Protein AF-A0A0Q6E7S8-F1 (afdb_monomer)

Solvent-accessible surface area (backbone atoms only — not comparable to full-atom values): 3644 Å² total; per-residue (Å²): 119,66,38,60,56,52,50,52,55,50,29,73,75,60,53,48,43,31,39,50,58,55,19,70,54,34,78,85,49,97,47,28,58,60,52,51,51,51,34,39,76,68,53,59,28,40,66,68,59,90,90,47,80,85,48,60,74,30,48,34,27,67,48,127

Nearest PDB structures (foldseek):
  7l1i-assembly1_A-2  TM=6.986E-01  e=1.511E-02  Acinetobacter baumannii
  2nyx-assembly2_D  TM=6.796E-01  e=1.412E-02  Mycobacterium tuberculosis H37Rv
  3e6m-assembly2_D  TM=6.781E-01  e=1.849E-02  Ruegeria pomeroyi
  7el3-assembly1_B  TM=7.365E-01  e=9.330E-02  Acinetobacter baumannii
  4rbr-assembly1_B  TM=6.958E-01  e=8.153E-02  Staphylococcus aureus subsp. aureus CN1

Mean predicted aligned error: 2.42 Å

Sequence (64 aa):
MGDRVRLLAWLEEAGSVTLIEAASAMRESGEPVGAVLAMVLKRHVAIEWHEMPIGPETQVRLRR

Foldseek 3Di:
DVLLVQLLVVQVVVQKDFLLVSLVSPPPDPRSSVVLVVCCVVQQWHWDDPPDHRDRRIIIHGRD

Secondary structure (DSSP, 8-state):
-HHHHHHHHHHHHHSEEEHHHHHHT-SS-SSHHHHHHHHHHTTSEEE--SSS---TT-EEEE--

pLDDT: mean 95.14, std 4.55, range [67.88, 98.06]

Radius of gyration: 10.56 Å; Cα contacts (8 Å, |Δi|>4): 82; chains: 1; bounding box: 24×26×25 Å

Structure (mmCIF, N/CA/C/O backbone):
data_AF-A0A0Q6E7S8-F1
#
_entry.id   AF-A0A0Q6E7S8-F1
#
loop_
_atom_site.group_PDB
_atom_site.id
_atom_site.type_symbol
_atom_site.label_atom_id
_atom_site.label_alt_id
_atom_site.label_comp_id
_atom_site.label_asym_id
_atom_site.label_entity_id
_atom_site.label_seq_id
_atom_site.pdbx_PDB_ins_code
_atom_site.Cartn_x
_atom_site.Cartn_y
_atom_site.Cartn_z
_atom_site.occupancy
_atom_site.B_iso_or_equiv
_atom_site.auth_seq_id
_atom_site.auth_comp_id
_atom_site.auth_asym_id
_atom_site.auth_atom_id
_atom_site.pdbx_PDB_model_num
ATOM 1 N N . MET A 1 1 ? 4.898 -13.428 2.575 1.00 67.88 1 MET A N 1
ATOM 2 C CA . MET A 1 1 ? 3.744 -13.322 3.522 1.00 67.88 1 MET A CA 1
ATOM 3 C C . MET A 1 1 ? 3.981 -12.217 4.549 1.00 67.88 1 MET A C 1
ATOM 5 O O . MET A 1 1 ? 3.011 -11.608 4.993 1.00 67.88 1 MET A O 1
ATOM 9 N N . GLY A 1 2 ? 5.241 -11.932 4.908 1.00 91.88 2 GLY A N 1
ATOM 10 C CA . GLY A 1 2 ? 5.566 -10.920 5.910 1.00 91.88 2 GLY A CA 1
ATOM 11 C C . GLY A 1 2 ? 5.238 -9.495 5.466 1.00 91.88 2 GLY A C 1
ATOM 12 O O . GLY A 1 2 ? 4.764 -8.716 6.285 1.00 91.88 2 GLY A O 1
ATOM 13 N N . ASP A 1 3 ? 5.416 -9.170 4.181 1.00 94.50 3 ASP A N 1
ATOM 14 C CA . ASP A 1 3 ? 5.149 -7.825 3.637 1.00 94.50 3 ASP A CA 1
ATOM 15 C C . ASP A 1 3 ? 3.722 -7.342 3.909 1.00 94.50 3 ASP A C 1
ATOM 17 O O . ASP A 1 3 ? 3.518 -6.252 4.439 1.00 94.50 3 ASP A O 1
ATOM 21 N N . ARG A 1 4 ? 2.731 -8.196 3.630 1.00 94.81 4 ARG A N 1
ATOM 22 C CA . ARG A 1 4 ? 1.320 -7.871 3.862 1.00 94.81 4 ARG A CA 1
ATOM 23 C C . ARG A 1 4 ? 1.045 -7.592 5.336 1.00 94.81 4 ARG A C 1
ATOM 25 O O . ARG A 1 4 ? 0.416 -6.592 5.653 1.00 94.81 4 ARG A O 1
ATOM 32 N N . VAL A 1 5 ? 1.485 -8.485 6.225 1.00 94.88 5 VAL A N 1
ATOM 33 C CA . VAL A 1 5 ? 1.237 -8.355 7.671 1.00 94.88 5 VAL A CA 1
ATOM 34 C C . VAL A 1 5 ? 1.861 -7.067 8.204 1.00 94.88 5 VAL A C 1
ATOM 36 O O . VAL A 1 5 ? 1.208 -6.346 8.949 1.00 94.88 5 VAL A O 1
ATOM 39 N N . ARG A 1 6 ? 3.084 -6.742 7.768 1.00 94.06 6 ARG A N 1
ATOM 40 C CA . ARG A 1 6 ? 3.773 -5.507 8.155 1.00 94.06 6 ARG A CA 1
ATOM 41 C C . ARG A 1 6 ? 3.031 -4.257 7.710 1.00 94.06 6 ARG A C 1
ATOM 43 O O . ARG A 1 6 ? 2.818 -3.373 8.529 1.00 94.06 6 ARG A O 1
ATOM 50 N N . LEU A 1 7 ? 2.635 -4.191 6.439 1.00 96.25 7 LEU A N 1
ATOM 51 C CA . LEU A 1 7 ? 1.937 -3.018 5.920 1.00 96.25 7 LEU A CA 1
ATOM 52 C C . LEU A 1 7 ? 0.577 -2.824 6.599 1.00 96.25 7 LEU A C 1
ATOM 54 O O . LEU A 1 7 ? 0.236 -1.703 6.952 1.00 96.25 7 LEU A O 1
ATOM 58 N N . LEU A 1 8 ? -0.183 -3.902 6.818 1.00 96.69 8 LEU A N 1
ATOM 59 C CA . LEU A 1 8 ? -1.476 -3.805 7.500 1.00 96.69 8 LEU A CA 1
ATOM 60 C C . LEU A 1 8 ? -1.323 -3.354 8.957 1.0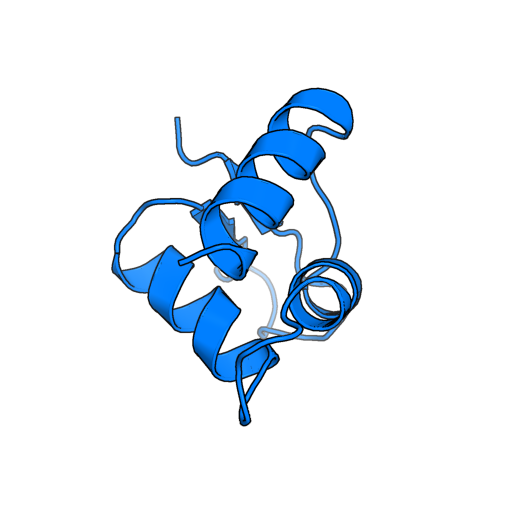0 96.69 8 LEU A C 1
ATOM 62 O O . LEU A 1 8 ? -2.056 -2.470 9.378 1.00 96.69 8 LEU A O 1
ATOM 66 N N . ALA A 1 9 ? -0.351 -3.899 9.696 1.00 95.88 9 ALA A N 1
ATOM 67 C CA . ALA A 1 9 ? -0.080 -3.469 11.068 1.00 95.88 9 ALA A CA 1
ATOM 68 C C . ALA A 1 9 ? 0.329 -1.989 11.135 1.00 95.88 9 ALA A C 1
ATOM 70 O O . ALA A 1 9 ? -0.168 -1.249 11.975 1.00 95.88 9 ALA A O 1
ATOM 71 N N . TRP A 1 10 ? 1.176 -1.536 10.207 1.00 96.81 10 TRP A N 1
ATOM 72 C CA . TRP A 1 10 ? 1.563 -0.129 10.144 1.00 96.81 10 TRP A CA 1
ATOM 73 C C . TRP A 1 10 ? 0.371 0.786 9.819 1.00 96.81 10 TRP A C 1
ATOM 75 O O . TRP A 1 10 ? 0.216 1.840 10.430 1.00 96.81 10 TRP A O 1
ATOM 85 N N . LEU A 1 11 ? -0.511 0.377 8.903 1.00 97.44 11 LEU A N 1
ATOM 86 C CA .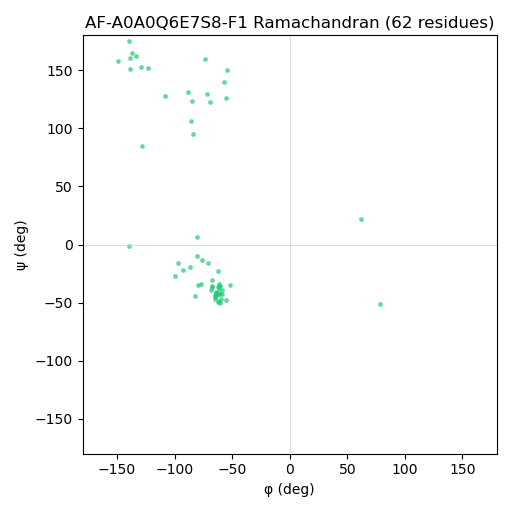 LEU A 1 11 ? -1.708 1.146 8.560 1.00 97.44 11 LEU A CA 1
ATOM 87 C C . LEU A 1 11 ? -2.737 1.226 9.700 1.00 97.44 11 LEU A C 1
ATOM 89 O O . LEU A 1 11 ? -3.440 2.230 9.783 1.00 97.44 11 LEU A O 1
ATOM 93 N N . GLU A 1 12 ? -2.834 0.215 10.569 1.00 97.25 12 GLU A N 1
ATOM 94 C CA . GLU A 1 12 ? -3.663 0.292 11.787 1.00 97.25 12 GLU A CA 1
ATOM 95 C C . GLU A 1 12 ? -3.179 1.409 12.728 1.00 97.25 12 GLU A C 1
ATOM 97 O O . GLU A 1 12 ? -3.993 2.097 13.340 1.00 97.25 12 GLU A O 1
ATOM 102 N N . GLU A 1 13 ? -1.862 1.630 12.810 1.00 97.00 13 GLU A N 1
ATOM 103 C CA . GLU A 1 13 ? -1.260 2.665 13.661 1.00 97.00 13 GLU A CA 1
ATOM 104 C C . GLU A 1 13 ? -1.278 4.058 13.008 1.00 97.00 13 GLU A C 1
ATOM 106 O O . GLU A 1 13 ? -1.612 5.047 13.659 1.00 97.00 13 GLU A O 1
ATOM 111 N N . ALA A 1 14 ? -0.926 4.152 11.721 1.00 97.25 14 ALA A N 1
ATOM 112 C CA . ALA A 1 14 ? -0.776 5.423 11.006 1.00 97.25 14 ALA A CA 1
ATOM 113 C C . ALA A 1 14 ? -2.087 5.954 10.392 1.00 97.25 14 ALA A C 1
ATOM 115 O O . ALA A 1 14 ? -2.189 7.134 10.062 1.00 97.25 14 ALA A O 1
ATOM 116 N N . GLY A 1 15 ? -3.092 5.094 10.198 1.00 97.50 15 GLY A N 1
ATOM 117 C CA . GLY A 1 15 ? -4.347 5.405 9.506 1.00 97.50 15 GLY A CA 1
ATOM 118 C C . GLY A 1 15 ? -4.220 5.408 7.976 1.00 97.50 15 GLY A C 1
ATOM 119 O O . GLY A 1 15 ? -4.989 4.728 7.289 1.00 97.50 15 GLY A O 1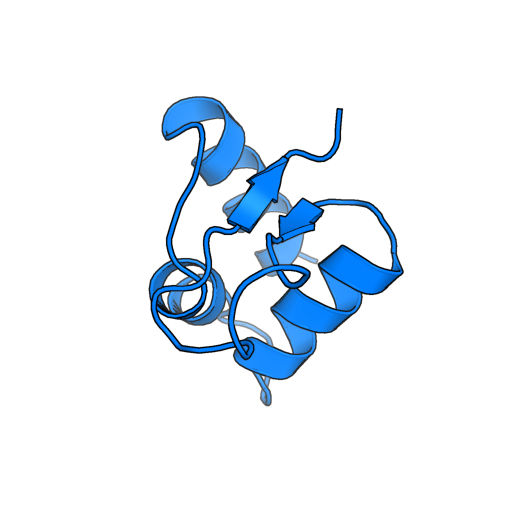
ATOM 120 N N . SER A 1 16 ? -3.240 6.133 7.435 1.00 97.12 16 SER A N 1
ATOM 121 C CA . SER A 1 16 ? -2.853 6.082 6.021 1.00 97.12 16 SER A CA 1
ATOM 122 C C . SER A 1 16 ? -1.364 6.362 5.832 1.00 97.12 16 SER A C 1
ATOM 124 O O . SER A 1 16 ? -0.718 6.972 6.679 1.00 97.12 16 SER A O 1
ATOM 126 N N . VAL A 1 17 ? -0.825 5.910 4.703 1.00 98.00 17 VAL A N 1
ATOM 127 C CA . VAL A 1 17 ? 0.533 6.229 4.239 1.00 98.00 17 VAL A CA 1
ATOM 128 C C . VAL A 1 17 ? 0.498 6.518 2.742 1.00 98.00 17 VAL A C 1
ATOM 130 O O . VAL A 1 17 ? -0.470 6.186 2.059 1.00 98.00 17 VAL A O 1
ATOM 133 N N . THR A 1 18 ? 1.550 7.110 2.200 1.00 98.00 18 THR A N 1
ATOM 134 C CA . THR A 1 18 ? 1.707 7.286 0.751 1.00 98.00 18 THR A CA 1
ATOM 135 C C . THR A 1 18 ? 2.047 5.963 0.052 1.00 98.00 18 THR A C 1
ATOM 137 O O . THR A 1 18 ? 2.542 5.011 0.664 1.00 98.00 18 THR A O 1
ATOM 140 N N . LEU A 1 19 ? 1.811 5.883 -1.260 1.00 98.06 19 LEU A N 1
ATOM 141 C CA . LEU A 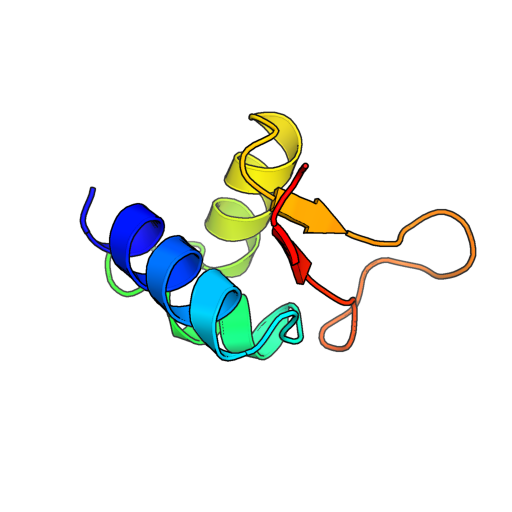1 19 ? 2.133 4.703 -2.065 1.00 98.06 19 LEU A CA 1
ATOM 142 C C . LEU A 1 19 ? 3.634 4.388 -2.034 1.00 98.06 19 LEU A C 1
ATOM 144 O O . LEU A 1 19 ? 4.005 3.214 -2.002 1.00 98.06 19 LEU A O 1
ATOM 148 N N . ILE A 1 20 ? 4.493 5.412 -2.006 1.00 97.94 20 ILE A N 1
ATOM 149 C CA . ILE A 1 20 ? 5.944 5.223 -1.902 1.00 97.94 20 ILE A CA 1
ATOM 150 C C . ILE A 1 20 ? 6.363 4.664 -0.535 1.00 97.94 20 ILE A C 1
ATOM 152 O O . ILE A 1 20 ? 7.197 3.760 -0.476 1.00 97.94 20 ILE A O 1
ATOM 156 N N . GLU A 1 21 ? 5.739 5.114 0.555 1.00 98.06 21 GLU A N 1
ATOM 157 C CA . GLU A 1 21 ? 5.962 4.563 1.897 1.00 98.06 21 GLU A CA 1
ATOM 158 C C . GLU A 1 21 ? 5.4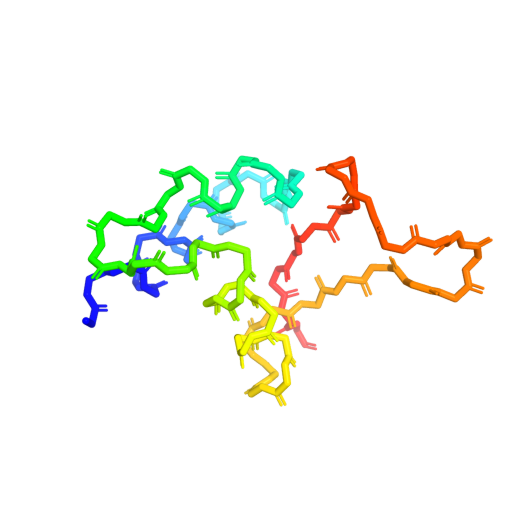85 3.108 1.975 1.00 98.06 21 GLU A C 1
ATOM 160 O O . GLU A 1 21 ? 6.240 2.229 2.395 1.00 98.06 21 GLU A O 1
ATOM 165 N N . ALA A 1 22 ? 4.280 2.815 1.479 1.00 97.81 22 ALA A N 1
ATOM 166 C CA . ALA A 1 22 ? 3.756 1.453 1.419 1.00 97.81 22 ALA A CA 1
ATOM 167 C C . ALA A 1 22 ? 4.654 0.521 0.589 1.00 97.81 22 ALA A C 1
ATOM 169 O O . ALA A 1 22 ? 4.924 -0.608 1.002 1.00 97.81 22 ALA A O 1
ATOM 170 N N . ALA A 1 23 ? 5.149 0.993 -0.559 1.00 97.38 23 ALA A N 1
ATOM 171 C CA . ALA A 1 23 ? 6.079 0.246 -1.396 1.00 97.38 23 ALA A CA 1
ATOM 172 C C . ALA A 1 23 ? 7.401 -0.017 -0.660 1.00 97.38 23 ALA A C 1
ATOM 174 O O . ALA A 1 23 ? 7.897 -1.139 -0.688 1.00 97.38 23 ALA A O 1
ATOM 175 N N . SER A 1 24 ? 7.940 0.960 0.076 1.00 95.06 24 SER A N 1
ATOM 176 C CA . SER A 1 24 ? 9.171 0.772 0.860 1.00 95.06 24 SER A CA 1
ATOM 177 C C . SER A 1 24 ? 9.048 -0.292 1.965 1.00 95.06 24 SER A C 1
ATOM 179 O O . SER A 1 24 ? 10.044 -0.901 2.358 1.00 95.06 24 SER A O 1
ATOM 181 N N . ALA A 1 25 ? 7.825 -0.582 2.429 1.00 93.56 25 ALA A N 1
ATOM 182 C CA . ALA A 1 25 ? 7.558 -1.664 3.376 1.00 93.56 25 ALA A CA 1
ATOM 183 C C . ALA A 1 25 ? 7.582 -3.069 2.737 1.00 93.56 25 ALA A C 1
ATOM 185 O O . ALA A 1 25 ? 7.608 -4.068 3.469 1.00 93.56 25 ALA A O 1
ATOM 186 N N . MET A 1 26 ? 7.570 -3.167 1.401 1.00 95.81 26 MET A N 1
ATOM 187 C CA . MET A 1 26 ? 7.612 -4.431 0.661 1.00 95.81 26 MET A CA 1
ATOM 188 C C . MET A 1 26 ? 9.064 -4.894 0.505 1.00 95.81 26 MET A C 1
ATOM 190 O O . MET A 1 26 ? 9.778 -4.469 -0.399 1.00 95.81 26 MET A O 1
ATOM 194 N N . ARG A 1 27 ? 9.516 -5.765 1.408 1.00 92.88 27 ARG A N 1
ATOM 195 C CA . ARG A 1 27 ? 10.901 -6.258 1.458 1.00 92.88 27 ARG A CA 1
ATOM 196 C C . ARG A 1 27 ? 11.116 -7.557 0.689 1.00 92.88 27 ARG A C 1
ATOM 198 O O . ARG A 1 27 ? 12.250 -7.880 0.361 1.00 92.88 27 ARG A O 1
ATOM 205 N N . GLU A 1 28 ? 10.053 -8.326 0.464 1.00 92.12 28 GLU A N 1
ATOM 206 C CA . GLU A 1 28 ? 10.104 -9.633 -0.202 1.00 92.12 28 GLU A CA 1
ATOM 207 C C . GLU A 1 28 ? 9.756 -9.528 -1.701 1.00 92.12 28 GLU A C 1
ATOM 209 O O . GLU A 1 28 ? 10.018 -10.465 -2.453 1.00 92.12 28 GLU A O 1
ATOM 214 N N . SER A 1 29 ? 9.159 -8.415 -2.149 1.00 90.81 29 SER A N 1
ATOM 215 C CA . SER A 1 29 ? 8.726 -8.224 -3.541 1.00 90.81 29 SER A CA 1
ATOM 216 C C . SER A 1 29 ? 9.817 -7.625 -4.433 1.00 90.81 29 SER A C 1
ATOM 218 O O . SER A 1 29 ? 10.360 -6.567 -4.125 1.00 90.81 29 SER A O 1
ATOM 220 N N . GLY A 1 30 ? 10.053 -8.237 -5.600 1.00 92.50 30 GLY A N 1
ATOM 221 C CA . GLY A 1 30 ? 10.857 -7.640 -6.677 1.00 92.50 30 GLY A CA 1
ATOM 222 C C . GLY A 1 30 ? 10.171 -6.457 -7.378 1.00 92.50 30 GLY A C 1
ATOM 223 O O . GLY A 1 30 ? 10.836 -5.666 -8.036 1.00 92.50 30 GLY A O 1
ATOM 224 N N . GLU A 1 31 ? 8.855 -6.301 -7.189 1.00 96.00 31 GLU A N 1
ATOM 225 C CA . GLU A 1 31 ? 8.057 -5.172 -7.680 1.00 96.00 31 GLU A CA 1
ATOM 226 C C . GLU A 1 31 ? 7.242 -4.567 -6.520 1.00 96.00 31 GLU A C 1
ATOM 228 O O . GLU A 1 31 ? 6.086 -4.947 -6.295 1.00 96.00 31 GLU A O 1
ATOM 233 N N . PRO A 1 32 ? 7.826 -3.656 -5.721 1.00 96.19 32 PRO A N 1
ATOM 234 C CA . PRO A 1 32 ? 7.185 -3.129 -4.515 1.00 96.19 32 PRO A CA 1
ATOM 235 C C . PRO A 1 32 ? 5.851 -2.413 -4.766 1.00 96.19 32 PRO A C 1
ATOM 237 O O . PRO A 1 32 ? 4.852 -2.710 -4.113 1.00 96.19 32 PRO A O 1
ATOM 240 N N . VAL A 1 33 ? 5.796 -1.525 -5.763 1.00 96.75 33 VAL A N 1
ATOM 241 C CA . VAL A 1 33 ? 4.554 -0.823 -6.138 1.00 96.75 33 VAL A CA 1
ATOM 242 C C . VAL A 1 33 ? 3.508 -1.814 -6.652 1.00 96.75 33 VAL A C 1
ATOM 244 O O . VAL A 1 33 ? 2.352 -1.768 -6.230 1.00 96.75 33 VAL A O 1
ATOM 247 N N . GLY A 1 34 ? 3.917 -2.762 -7.503 1.00 97.00 34 GLY A N 1
ATOM 248 C CA . GLY A 1 34 ? 3.041 -3.821 -8.007 1.00 97.00 34 GLY A CA 1
ATOM 249 C C . GLY A 1 34 ? 2.441 -4.669 -6.881 1.00 97.00 34 GLY A C 1
ATOM 250 O O . GLY A 1 34 ? 1.250 -4.979 -6.907 1.00 97.00 34 GLY A O 1
ATOM 251 N N . ALA A 1 35 ? 3.221 -4.973 -5.840 1.00 97.25 35 ALA A N 1
ATOM 252 C CA . ALA A 1 35 ? 2.739 -5.702 -4.668 1.00 97.25 35 ALA A CA 1
ATOM 253 C C . ALA A 1 35 ? 1.671 -4.926 -3.880 1.00 97.25 35 ALA A C 1
ATO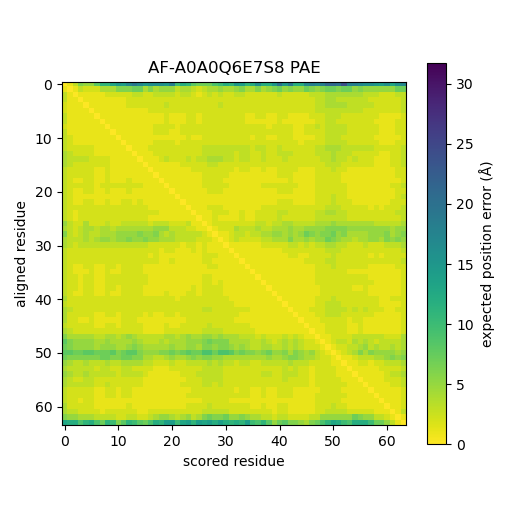M 255 O O . ALA A 1 35 ? 0.652 -5.513 -3.501 1.00 97.25 35 ALA A O 1
ATOM 256 N N . VAL A 1 36 ? 1.848 -3.615 -3.683 1.00 97.81 36 VAL A N 1
ATOM 257 C CA . VAL A 1 36 ? 0.828 -2.770 -3.036 1.00 97.81 36 VAL A CA 1
ATOM 258 C C . VAL A 1 36 ? -0.442 -2.699 -3.891 1.00 97.81 36 VAL A C 1
ATOM 260 O O . VAL A 1 36 ? -1.543 -2.914 -3.380 1.00 97.81 36 VAL A O 1
ATOM 263 N N . LEU A 1 37 ? -0.320 -2.496 -5.207 1.00 97.31 37 LEU A N 1
ATOM 264 C CA . LEU A 1 37 ? -1.474 -2.480 -6.117 1.00 97.31 37 LEU A CA 1
ATOM 265 C C . LEU A 1 37 ? -2.203 -3.831 -6.148 1.00 97.31 37 LEU A C 1
ATOM 267 O O . LEU A 1 37 ? -3.434 -3.879 -6.156 1.00 97.31 37 LEU A O 1
ATOM 271 N N . ALA A 1 38 ? -1.482 -4.948 -6.059 1.00 97.25 38 ALA A N 1
ATOM 272 C CA . ALA A 1 38 ? -2.098 -6.262 -5.913 1.00 97.25 38 ALA A CA 1
ATOM 273 C C . ALA A 1 38 ? -2.918 -6.377 -4.612 1.00 97.25 38 ALA A C 1
ATOM 275 O O . ALA A 1 38 ? -3.964 -7.033 -4.600 1.00 97.25 38 ALA A O 1
ATOM 276 N N . MET A 1 39 ? -2.496 -5.729 -3.519 1.00 97.38 39 MET A N 1
ATOM 277 C CA . MET A 1 39 ? -3.288 -5.657 -2.285 1.00 97.38 39 MET A CA 1
ATOM 278 C C . MET A 1 39 ? -4.564 -4.820 -2.451 1.00 97.38 39 MET A C 1
ATOM 280 O O . MET A 1 39 ? -5.599 -5.216 -1.906 1.00 97.38 39 MET A O 1
ATOM 284 N N . VAL A 1 40 ? -4.520 -3.736 -3.237 1.00 97.38 40 VAL A N 1
ATOM 285 C CA . VAL A 1 40 ? -5.701 -2.930 -3.613 1.00 97.38 40 VAL A CA 1
ATOM 286 C C . VAL A 1 40 ? -6.713 -3.773 -4.394 1.00 97.38 40 VAL A C 1
ATOM 288 O O . VAL A 1 40 ? -7.904 -3.806 -4.064 1.00 97.38 40 VAL A O 1
ATOM 291 N N . LEU A 1 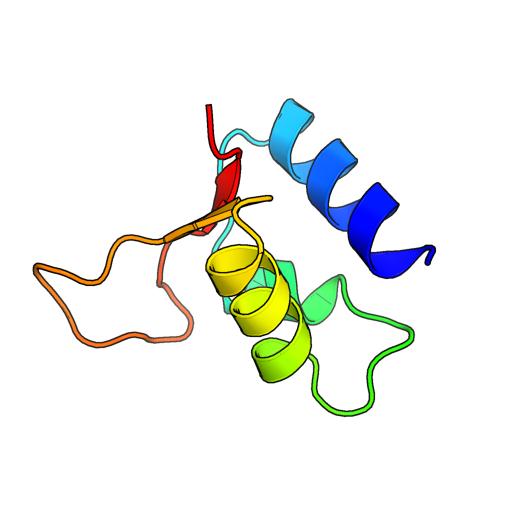41 ? -6.245 -4.512 -5.405 1.00 96.94 41 LEU A N 1
ATOM 292 C CA . LEU A 1 41 ? -7.089 -5.400 -6.214 1.00 96.94 41 LEU A CA 1
ATOM 293 C C . LEU A 1 41 ? -7.724 -6.506 -5.361 1.00 96.94 41 LEU A C 1
ATOM 295 O O . LEU A 1 41 ? -8.902 -6.816 -5.522 1.00 96.94 41 LEU A O 1
ATOM 299 N N . LYS A 1 42 ? -6.974 -7.034 -4.388 1.00 97.00 42 LYS A N 1
ATOM 300 C CA . LYS A 1 42 ? -7.451 -8.023 -3.409 1.00 97.00 42 LYS A CA 1
ATOM 301 C C . LYS A 1 42 ? -8.242 -7.423 -2.239 1.00 97.00 42 LYS A C 1
ATOM 303 O O . LYS A 1 42 ? -8.565 -8.153 -1.311 1.00 97.00 42 LYS A O 1
ATOM 308 N N . ARG A 1 43 ? -8.546 -6.120 -2.264 1.00 96.25 43 ARG A N 1
ATOM 309 C CA . ARG A 1 43 ? -9.368 -5.416 -1.264 1.00 96.25 43 ARG A CA 1
ATOM 310 C C . ARG A 1 43 ? -8.817 -5.413 0.169 1.00 96.25 43 ARG A C 1
ATOM 312 O O . ARG A 1 43 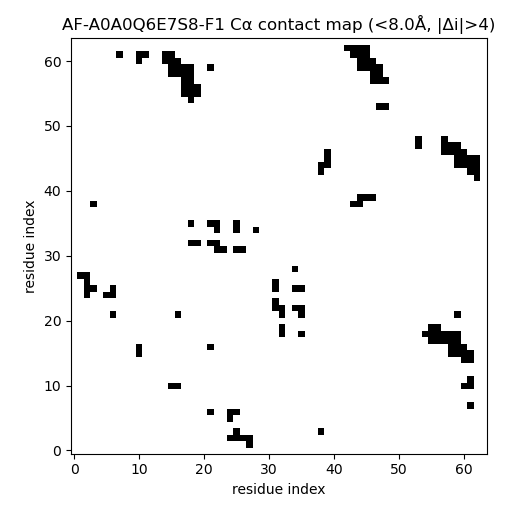? -9.583 -5.171 1.089 1.00 96.25 43 ARG A O 1
ATOM 319 N N . HIS A 1 44 ? -7.516 -5.618 0.368 1.00 97.38 44 HIS A N 1
ATOM 320 C CA . HIS A 1 44 ? -6.908 -5.479 1.702 1.00 97.38 44 HIS A CA 1
ATOM 321 C C . HIS A 1 44 ? -6.712 -4.006 2.087 1.00 97.38 44 HIS A C 1
ATOM 323 O O . HIS A 1 44 ? -6.807 -3.632 3.251 1.00 97.38 44 HIS A O 1
ATOM 329 N N . VAL A 1 45 ? -6.426 -3.173 1.088 1.00 97.75 45 VAL A N 1
ATOM 330 C CA . VAL A 1 45 ? -6.216 -1.731 1.222 1.00 97.75 45 VAL A CA 1
ATOM 331 C C . VAL A 1 45 ? -6.999 -1.002 0.133 1.00 97.75 45 VAL A C 1
ATOM 333 O O . VAL A 1 45 ? -7.434 -1.609 -0.851 1.00 97.75 45 VAL A O 1
ATOM 336 N N . ALA A 1 46 ? -7.208 0.292 0.319 1.00 97.62 46 ALA A N 1
ATOM 337 C CA . ALA A 1 46 ? -7.838 1.185 -0.638 1.00 97.62 46 ALA A CA 1
ATOM 338 C C . ALA A 1 46 ? -6.895 2.345 -0.971 1.00 97.62 46 ALA A C 1
ATOM 340 O O . ALA A 1 46 ? -6.083 2.743 -0.137 1.00 97.62 46 ALA A O 1
ATOM 341 N N . ILE A 1 47 ? -7.041 2.876 -2.184 1.00 97.12 47 ILE A N 1
ATOM 342 C CA . ILE A 1 47 ? -6.366 4.088 -2.650 1.00 97.12 47 ILE A CA 1
ATOM 343 C C . ILE A 1 47 ? -7.381 5.050 -3.258 1.00 97.12 47 ILE A C 1
ATOM 345 O O . ILE A 1 47 ? -8.407 4.603 -3.778 1.00 97.12 47 ILE A O 1
ATOM 349 N N . GLU A 1 48 ? -7.080 6.345 -3.221 1.00 90.75 48 GLU A N 1
ATOM 350 C CA . GLU A 1 48 ? -7.820 7.352 -3.984 1.00 90.75 48 GLU A CA 1
ATOM 351 C C . GLU A 1 48 ? -7.259 7.446 -5.404 1.00 90.75 48 GLU A C 1
ATOM 353 O O . GLU A 1 48 ? -6.066 7.660 -5.593 1.00 90.75 48 GLU A O 1
ATOM 358 N N . TRP A 1 49 ? -8.118 7.253 -6.403 1.00 91.88 49 TRP A N 1
ATOM 359 C CA . TRP A 1 49 ? -7.726 7.246 -7.821 1.00 91.88 49 TRP A CA 1
ATOM 360 C C . TRP A 1 49 ? -8.735 7.954 -8.733 1.00 91.88 49 TRP A C 1
ATOM 362 O O . TRP A 1 49 ? -8.541 8.012 -9.943 1.00 91.88 49 TRP A O 1
ATOM 372 N N . HIS A 1 50 ? -9.832 8.465 -8.169 1.00 89.19 50 HIS A N 1
ATOM 373 C CA . HIS A 1 50 ? -10.922 9.052 -8.948 1.00 89.19 50 HIS A CA 1
ATOM 374 C C . HIS A 1 50 ? -10.607 10.482 -9.402 1.00 89.19 50 HIS A C 1
ATOM 376 O O .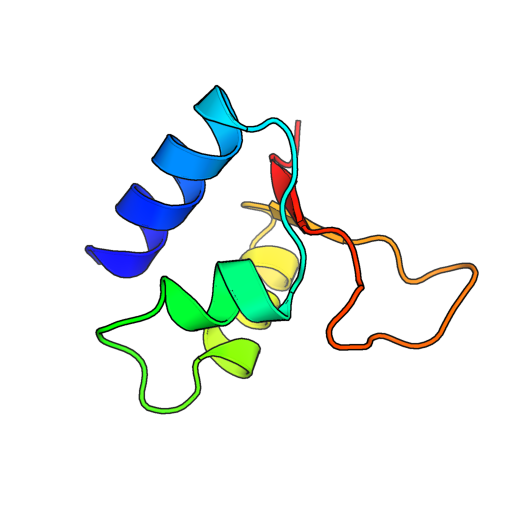 HIS A 1 50 ? -11.018 10.881 -10.487 1.00 89.19 50 HIS A O 1
ATOM 382 N N . GLU A 1 51 ? -9.888 11.248 -8.578 1.00 89.31 51 GLU A N 1
ATOM 383 C CA . GLU A 1 51 ? -9.651 12.681 -8.807 1.00 89.31 51 GLU A CA 1
ATOM 384 C C . GLU A 1 51 ? -8.280 12.971 -9.428 1.00 89.31 51 GLU A C 1
ATOM 386 O O . GLU A 1 51 ? -8.119 13.963 -10.136 1.00 89.31 51 GLU A O 1
ATOM 391 N N . MET A 1 52 ? -7.290 12.105 -9.189 1.00 91.88 52 MET A N 1
ATOM 392 C CA . MET A 1 52 ? -5.913 12.284 -9.648 1.00 91.88 52 MET A CA 1
ATOM 393 C C . MET A 1 52 ? -5.316 10.963 -10.150 1.00 91.88 52 MET A C 1
ATOM 395 O O . MET A 1 52 ? -5.692 9.896 -9.652 1.00 91.88 52 MET A O 1
ATOM 399 N N . PRO A 1 53 ? -4.367 11.014 -11.106 1.00 94.81 53 PRO A N 1
ATOM 400 C CA . PRO A 1 53 ? -3.576 9.850 -11.487 1.00 94.81 53 PRO A CA 1
ATOM 401 C C . PRO A 1 53 ? -2.886 9.210 -10.278 1.00 94.81 53 PRO A C 1
ATOM 403 O O . PRO A 1 53 ? -2.517 9.891 -9.324 1.00 94.81 53 PRO A O 1
ATOM 406 N N . ILE A 1 54 ? -2.671 7.897 -10.343 1.00 95.56 54 ILE A N 1
ATOM 407 C CA . ILE A 1 54 ? -1.934 7.176 -9.303 1.00 95.56 54 ILE A CA 1
ATOM 408 C C . ILE A 1 54 ? -0.458 7.593 -9.366 1.00 95.56 54 ILE A C 1
ATOM 410 O O . ILE A 1 54 ? 0.194 7.418 -10.397 1.00 95.56 54 ILE A O 1
ATOM 414 N N . GLY A 1 55 ? 0.056 8.108 -8.251 1.00 95.81 55 GLY A N 1
ATOM 415 C CA . GLY A 1 55 ? 1.418 8.603 -8.081 1.00 95.81 55 GLY A CA 1
ATOM 416 C C . GLY A 1 55 ? 2.021 8.209 -6.725 1.00 95.81 55 GLY A C 1
ATOM 417 O O . GLY A 1 55 ? 1.344 7.599 -5.893 1.00 95.81 55 GLY A O 1
ATOM 418 N N . PRO A 1 56 ? 3.307 8.519 -6.479 1.00 96.69 56 PRO A N 1
ATOM 419 C CA . PRO A 1 56 ? 3.993 8.228 -5.214 1.00 96.69 56 PRO A CA 1
ATOM 420 C C . PRO A 1 56 ? 3.253 8.724 -3.962 1.00 96.69 56 PRO A C 1
ATOM 422 O O . PRO A 1 56 ? 3.278 8.060 -2.930 1.00 96.69 56 PRO A O 1
ATOM 425 N N . GLU A 1 57 ? 2.580 9.865 -4.072 1.00 96.44 57 GLU A N 1
ATOM 426 C CA . GLU A 1 57 ? 1.808 10.559 -3.042 1.00 96.44 57 GLU A CA 1
ATOM 427 C C . GLU A 1 57 ? 0.399 9.991 -2.821 1.00 96.44 57 GLU A C 1
ATOM 429 O O . GLU A 1 57 ? -0.270 10.372 -1.855 1.00 96.44 57 GLU A O 1
ATOM 434 N N . THR A 1 58 ? -0.063 9.080 -3.691 1.00 97.50 58 THR A N 1
ATOM 435 C CA . THR A 1 58 ? -1.386 8.461 -3.576 1.00 97.50 58 THR A CA 1
ATOM 436 C C . THR A 1 58 ? -1.542 7.812 -2.207 1.00 97.50 58 THR A C 1
ATOM 438 O O . THR A 1 58 ? -0.734 6.978 -1.802 1.00 97.50 58 THR A O 1
ATOM 441 N N . GLN A 1 59 ? -2.604 8.184 -1.497 1.00 97.62 59 GLN A N 1
ATOM 442 C CA . GLN A 1 59 ? -2.871 7.673 -0.158 1.00 97.62 59 GLN A CA 1
ATOM 443 C C . GLN A 1 59 ? -3.308 6.211 -0.211 1.00 97.62 59 GLN A C 1
ATOM 445 O O . GLN A 1 59 ? -4.242 5.861 -0.930 1.00 97.62 59 GLN A O 1
ATOM 450 N N . VAL A 1 60 ? -2.659 5.378 0.595 1.00 97.94 60 VAL A N 1
ATOM 451 C CA . VAL A 1 60 ? -2.986 3.980 0.867 1.00 97.94 60 VAL A CA 1
ATOM 452 C C . VAL A 1 60 ? -3.538 3.895 2.283 1.00 97.94 60 VAL A C 1
ATOM 454 O O . VAL A 1 60 ? -2.919 4.363 3.236 1.00 97.94 60 VAL A O 1
ATOM 457 N N . ARG A 1 61 ? -4.705 3.274 2.432 1.00 97.94 61 ARG A N 1
ATOM 458 C CA . ARG A 1 61 ? -5.388 3.099 3.720 1.00 97.94 61 ARG A CA 1
ATOM 459 C C . ARG A 1 61 ? -5.988 1.710 3.842 1.00 97.94 61 ARG A C 1
ATOM 461 O O . ARG A 1 61 ? -6.218 1.044 2.831 1.00 97.94 61 ARG A O 1
ATOM 468 N N . LEU A 1 62 ? -6.281 1.272 5.064 1.00 97.25 62 LEU A N 1
ATOM 469 C CA . LEU A 1 62 ? -7.042 0.039 5.268 1.00 97.25 62 LEU A CA 1
ATOM 470 C C . LEU A 1 62 ? -8.380 0.119 4.548 1.00 97.25 62 LEU A C 1
ATOM 472 O O . LEU A 1 62 ? -9.060 1.150 4.556 1.00 97.25 62 LEU A O 1
ATOM 476 N N . ARG A 1 63 ? -8.771 -0.996 3.937 1.00 92.44 63 ARG A N 1
ATOM 477 C CA . ARG A 1 63 ? -10.117 -1.122 3.406 1.00 92.44 63 ARG A CA 1
ATOM 478 C C . ARG A 1 63 ? -11.030 -1.602 4.530 1.00 92.44 63 ARG A C 1
ATOM 480 O O . ARG A 1 63 ? -10.936 -2.754 4.937 1.00 92.44 63 ARG A O 1
ATOM 487 N N . ARG A 1 64 ? -11.853 -0.687 5.041 1.00 80.50 64 ARG A N 1
ATOM 488 C CA . ARG A 1 64 ? -12.969 -0.996 5.942 1.00 80.50 64 ARG A CA 1
ATOM 489 C C . ARG A 1 64 ? -14.210 -1.390 5.150 1.00 80.50 64 ARG A C 1
ATOM 491 O O . ARG A 1 64 ? -14.323 -0.940 3.983 1.00 80.50 64 ARG A O 1
#